Protein AF-A0A3C0W1L8-F1 (afdb_monomer_lite)

Foldseek 3Di:
DEAEAEEAPPDPVVVVVVVVCVVVVNHYHYHHPVPD

Sequence (36 aa):
MTRTLYGIKACDTMKKARVWLDENGVAYDFHDYKAA

pLDDT: mean 82.05, std 10.93, range [49.06, 93.06]

Secondary structure (DSSP, 8-state):
--EEEEE-TT-HHHHHHHHHHHHTT--EEEEETT--

Structure (mmCIF, N/CA/C/O backbone):
data_AF-A0A3C0W1L8-F1
#
_entry.id   AF-A0A3C0W1L8-F1
#
loop_
_atom_site.group_PDB
_atom_site.id
_atom_site.type_symbol
_atom_site.label_atom_id
_atom_site.label_alt_id
_atom_site.label_comp_id
_atom_site.label_asym_id
_atom_site.label_entity_id
_atom_site.label_seq_id
_atom_site.pdbx_PDB_ins_code
_atom_site.Cartn_x
_atom_site.Cartn_y
_atom_site.Cartn_z
_atom_site.occupancy
_atom_site.B_iso_or_equiv
_atom_site.auth_seq_id
_atom_site.auth_comp_id
_atom_site.auth_asym_id
_atom_site.auth_atom_id
_atom_site.pdbx_PDB_model_num
ATOM 1 N N . MET A 1 1 ? -12.225 -8.709 -2.203 1.00 49.06 1 MET A N 1
ATOM 2 C CA . MET A 1 1 ? -11.679 -7.482 -2.825 1.00 49.06 1 MET A CA 1
ATOM 3 C C . MET A 1 1 ? -10.238 -7.325 -2.349 1.00 49.06 1 MET A C 1
ATOM 5 O O . MET A 1 1 ? -10.020 -6.811 -1.261 1.00 49.06 1 MET A O 1
ATOM 9 N N . THR A 1 2 ? -9.271 -7.872 -3.081 1.00 61.16 2 THR A N 1
ATOM 10 C CA . THR A 1 2 ? -7.837 -7.850 -2.741 1.00 61.16 2 THR A CA 1
ATOM 11 C C . THR A 1 2 ? -7.232 -6.489 -3.100 1.00 61.16 2 THR A C 1
ATOM 13 O O . THR A 1 2 ? -7.390 -6.020 -4.224 1.00 61.16 2 THR A O 1
ATOM 16 N N . ARG A 1 3 ? -6.593 -5.813 -2.137 1.00 76.00 3 ARG A N 1
ATOM 17 C CA . ARG A 1 3 ? -5.967 -4.495 -2.338 1.00 76.00 3 ARG A CA 1
ATOM 18 C C . ARG A 1 3 ? -4.508 -4.688 -2.732 1.00 76.00 3 ARG A C 1
ATOM 20 O O . ARG A 1 3 ? -3.677 -4.935 -1.870 1.00 76.00 3 ARG A O 1
ATOM 27 N N . THR A 1 4 ? -4.190 -4.588 -4.017 1.00 84.25 4 THR A N 1
ATOM 28 C CA . THR A 1 4 ? -2.802 -4.691 -4.485 1.00 84.25 4 THR A CA 1
ATOM 29 C C . THR A 1 4 ? -2.117 -3.326 -4.397 1.00 84.25 4 THR A C 1
ATOM 31 O O . THR A 1 4 ? -2.531 -2.365 -5.043 1.00 84.25 4 THR A O 1
ATOM 34 N N . LEU A 1 5 ? -1.092 -3.226 -3.556 1.00 83.38 5 LEU A N 1
ATOM 35 C CA . LEU A 1 5 ? -0.226 -2.071 -3.397 1.00 83.38 5 LEU A CA 1
ATOM 36 C C . LEU A 1 5 ? 0.930 -2.164 -4.394 1.00 83.38 5 LEU A C 1
ATOM 38 O O . LEU A 1 5 ? 1.879 -2.916 -4.196 1.00 83.38 5 LEU A O 1
ATOM 42 N N . TYR A 1 6 ? 0.859 -1.367 -5.451 1.00 85.12 6 TYR A N 1
ATOM 43 C CA . TYR A 1 6 ? 1.913 -1.284 -6.452 1.00 85.12 6 TYR A CA 1
ATOM 44 C C . TYR A 1 6 ? 2.971 -0.266 -6.038 1.00 85.12 6 TYR A C 1
ATOM 46 O O . TYR A 1 6 ? 2.652 0.894 -5.764 1.00 85.12 6 TYR A O 1
ATOM 54 N N . GLY A 1 7 ? 4.238 -0.662 -6.017 1.00 85.00 7 GLY A N 1
ATOM 55 C CA . GLY A 1 7 ? 5.309 0.240 -5.627 1.00 85.00 7 GLY A CA 1
ATOM 56 C C . GLY A 1 7 ? 6.695 -0.307 -5.896 1.00 85.00 7 GLY A C 1
ATOM 57 O O . GLY A 1 7 ? 6.876 -1.251 -6.644 1.00 85.00 7 GLY A O 1
ATOM 58 N N . ILE A 1 8 ? 7.694 0.321 -5.292 1.00 84.69 8 ILE A N 1
ATOM 59 C CA . ILE A 1 8 ? 9.082 -0.134 -5.325 1.00 84.69 8 ILE A CA 1
ATOM 60 C C . ILE A 1 8 ? 9.573 -0.215 -3.886 1.00 84.69 8 ILE A C 1
ATOM 62 O O . ILE A 1 8 ? 9.373 0.730 -3.111 1.00 84.69 8 ILE A O 1
ATOM 66 N N . LYS A 1 9 ? 10.208 -1.327 -3.494 1.00 77.56 9 LYS A N 1
ATOM 67 C CA . LYS A 1 9 ? 10.707 -1.494 -2.113 1.00 77.56 9 LYS A CA 1
ATOM 68 C C . LYS A 1 9 ? 11.668 -0.388 -1.671 1.00 77.56 9 LYS A C 1
ATOM 70 O O . LYS A 1 9 ? 11.745 -0.106 -0.479 1.00 77.56 9 LYS A O 1
ATOM 75 N N . ALA A 1 10 ? 12.373 0.224 -2.622 1.00 79.69 10 ALA A N 1
ATOM 76 C CA . ALA A 1 10 ? 13.370 1.266 -2.393 1.00 79.69 10 ALA A CA 1
ATOM 77 C C . ALA A 1 10 ? 12.785 2.675 -2.164 1.00 79.69 10 ALA A C 1
ATOM 79 O O . ALA A 1 10 ? 13.547 3.609 -1.950 1.00 79.69 10 ALA A O 1
ATOM 80 N N . CYS A 1 11 ? 11.461 2.855 -2.219 1.00 83.00 11 CYS A N 1
ATOM 81 C CA . CYS A 1 11 ? 10.831 4.140 -1.928 1.00 83.00 11 CYS A CA 1
ATOM 82 C C . CYS A 1 11 ? 10.392 4.206 -0.459 1.00 83.00 11 CYS A C 1
ATOM 84 O O . CYS A 1 11 ? 9.558 3.411 -0.010 1.00 83.00 11 CYS A O 1
ATOM 86 N N . ASP A 1 12 ? 10.896 5.192 0.281 1.00 87.25 12 ASP A N 1
ATOM 87 C CA . ASP A 1 12 ? 10.533 5.417 1.686 1.00 87.25 12 ASP A CA 1
ATOM 88 C C . ASP A 1 12 ? 9.033 5.672 1.884 1.00 87.25 12 ASP A C 1
ATOM 90 O O . ASP A 1 12 ? 8.449 5.239 2.881 1.00 87.25 12 ASP A O 1
ATOM 94 N N . THR A 1 13 ? 8.373 6.295 0.904 1.00 87.25 13 THR A N 1
ATOM 95 C CA . THR A 1 13 ? 6.917 6.494 0.906 1.00 87.25 13 THR A CA 1
ATOM 96 C C . THR A 1 13 ? 6.170 5.161 0.921 1.00 87.25 13 THR A C 1
ATOM 98 O O . THR A 1 13 ? 5.233 4.988 1.699 1.00 87.25 13 THR A O 1
ATOM 101 N N . MET A 1 14 ? 6.621 4.176 0.135 1.00 88.06 14 MET A N 1
ATOM 102 C CA . MET A 1 14 ? 6.012 2.839 0.105 1.00 88.06 14 MET A CA 1
ATOM 103 C C . MET A 1 14 ? 6.260 2.071 1.401 1.00 88.06 14 MET A C 1
ATOM 105 O O . MET A 1 14 ? 5.414 1.292 1.835 1.00 88.06 14 MET A O 1
ATOM 109 N N . LYS A 1 15 ? 7.409 2.293 2.048 1.00 87.31 15 LYS A N 1
ATOM 110 C CA . LYS A 1 15 ? 7.698 1.719 3.366 1.00 87.31 15 LYS A CA 1
ATOM 111 C C . LYS A 1 15 ? 6.718 2.249 4.417 1.00 87.31 15 LYS A C 1
ATOM 113 O O . LYS A 1 15 ? 6.135 1.446 5.136 1.00 87.31 15 LYS A O 1
ATOM 118 N N . LYS A 1 16 ? 6.478 3.565 4.448 1.00 90.12 16 LYS A N 1
ATOM 119 C CA . LYS A 1 16 ? 5.483 4.183 5.344 1.00 90.12 16 LYS A CA 1
A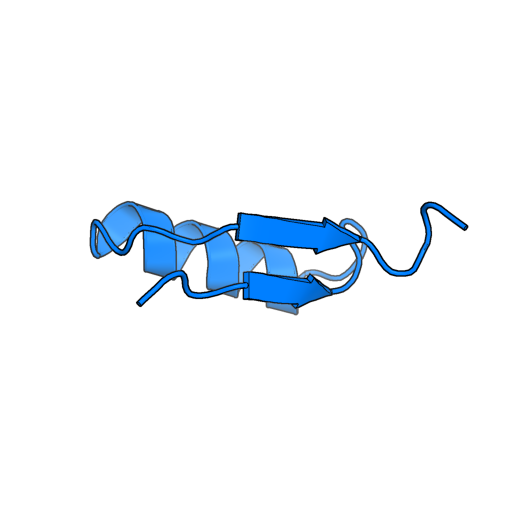TOM 120 C C . LYS A 1 16 ? 4.061 3.692 5.061 1.00 90.12 16 LYS A C 1
ATOM 122 O O . LYS A 1 16 ? 3.344 3.368 5.997 1.00 90.12 16 LYS A O 1
ATOM 127 N N . ALA A 1 17 ? 3.680 3.578 3.787 1.00 88.44 17 ALA A N 1
ATOM 128 C CA . ALA A 1 17 ? 2.363 3.074 3.398 1.00 88.44 17 ALA A CA 1
ATOM 129 C C . ALA A 1 17 ? 2.132 1.627 3.863 1.00 88.44 17 ALA A C 1
ATOM 131 O O . ALA A 1 17 ? 1.073 1.319 4.398 1.00 88.44 17 ALA A O 1
ATOM 132 N N . ARG A 1 18 ? 3.136 0.751 3.715 1.00 87.12 18 ARG A N 1
ATOM 133 C CA . ARG A 1 18 ? 3.065 -0.639 4.193 1.00 87.12 18 ARG A CA 1
ATOM 134 C C . ARG A 1 18 ? 2.938 -0.734 5.708 1.00 87.12 18 ARG A C 1
ATOM 136 O O . ARG A 1 18 ? 2.128 -1.520 6.176 1.00 87.12 18 ARG A O 1
ATOM 143 N N . VAL A 1 19 ? 3.705 0.071 6.447 1.00 90.81 19 VAL A N 1
ATOM 144 C CA . VAL A 1 19 ? 3.616 0.128 7.916 1.00 90.81 19 VAL A CA 1
ATOM 145 C C . VAL A 1 19 ? 2.226 0.583 8.348 1.00 90.81 19 VAL A C 1
ATOM 147 O O . VAL A 1 19 ? 1.600 -0.093 9.148 1.00 90.81 19 VAL A O 1
ATOM 150 N N . TRP A 1 20 ? 1.690 1.644 7.741 1.00 91.38 20 TRP A N 1
ATOM 151 C CA . TRP A 1 20 ? 0.340 2.109 8.058 1.00 91.38 20 TRP A CA 1
ATOM 152 C C . TRP A 1 20 ? -0.725 1.046 7.759 1.00 91.38 20 TRP A C 1
ATOM 154 O O . TRP A 1 20 ? -1.632 0.837 8.556 1.00 91.38 20 TRP A O 1
ATOM 164 N N . LEU A 1 21 ? -0.625 0.353 6.621 1.00 89.00 21 LEU A N 1
ATOM 165 C CA . LEU A 1 21 ? -1.571 -0.708 6.268 1.00 89.00 21 LEU A CA 1
ATOM 166 C C . LEU A 1 21 ? -1.492 -1.902 7.228 1.00 89.00 21 LEU A C 1
ATOM 168 O O . LEU A 1 21 ? -2.532 -2.467 7.559 1.00 89.00 21 LEU A O 1
ATOM 172 N N . ASP A 1 22 ? -0.287 -2.250 7.681 1.00 88.06 22 ASP A N 1
ATOM 173 C CA . ASP A 1 22 ? -0.043 -3.288 8.686 1.00 88.06 22 ASP A CA 1
ATOM 174 C C . ASP A 1 22 ? -0.636 -2.891 10.050 1.00 88.06 22 ASP A C 1
ATOM 176 O O . ASP A 1 22 ? -1.435 -3.635 10.614 1.00 88.06 22 ASP A O 1
ATOM 180 N N . GLU A 1 23 ? -0.377 -1.660 10.508 1.00 93.06 23 GLU A N 1
ATOM 181 C CA . GLU A 1 23 ? -0.943 -1.099 11.746 1.00 93.06 23 GLU A CA 1
ATOM 182 C C . GLU A 1 23 ? -2.475 -1.016 11.714 1.00 93.06 23 GLU A C 1
ATOM 184 O O . GLU A 1 23 ? -3.135 -1.200 12.735 1.00 93.06 23 GLU A O 1
ATOM 189 N N . ASN A 1 24 ? -3.059 -0.758 10.543 1.00 91.00 24 ASN A N 1
ATOM 190 C CA . ASN A 1 24 ? -4.510 -0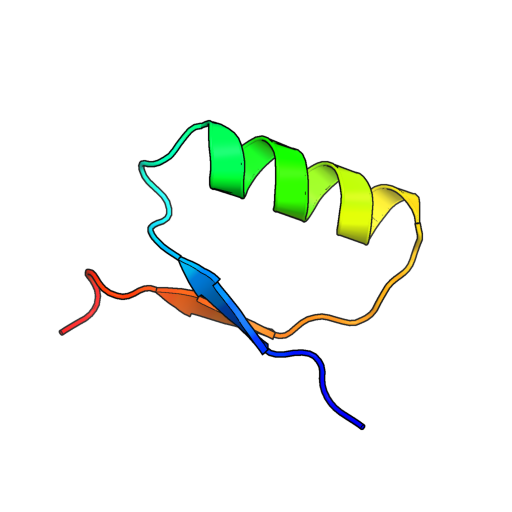.694 10.365 1.00 91.00 24 ASN A CA 1
ATOM 191 C C . ASN A 1 24 ? -5.140 -2.070 10.075 1.00 91.00 24 ASN A C 1
ATOM 193 O O . ASN A 1 24 ? -6.349 -2.142 9.844 1.00 91.00 24 ASN A O 1
ATOM 197 N N . GLY A 1 25 ? -4.355 -3.156 10.055 1.00 89.06 25 GLY A N 1
ATOM 198 C CA . GLY A 1 25 ? -4.847 -4.510 9.781 1.00 89.06 25 GLY A CA 1
ATOM 199 C C . GLY A 1 25 ? -5.476 -4.664 8.392 1.00 89.06 25 GLY A C 1
ATOM 200 O O . GLY A 1 25 ? -6.355 -5.502 8.182 1.00 89.06 25 GLY A O 1
ATOM 201 N N . VAL A 1 26 ? -5.075 -3.829 7.434 1.00 88.31 26 VAL A N 1
ATOM 202 C CA . VAL A 1 26 ? -5.603 -3.867 6.072 1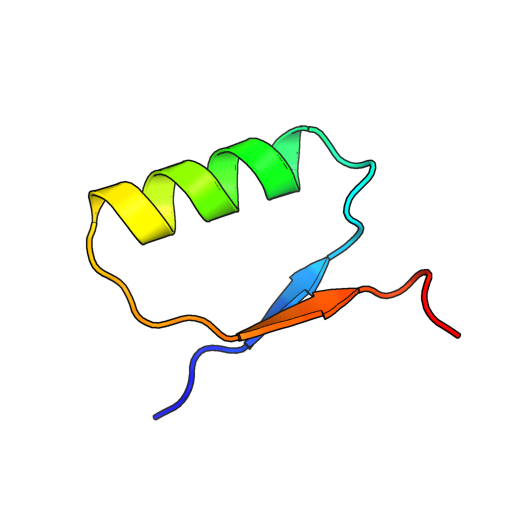.00 88.31 26 VAL A CA 1
ATOM 203 C C . VAL A 1 26 ? -4.861 -4.956 5.314 1.00 88.31 26 VAL A C 1
ATOM 205 O O . VAL A 1 26 ? -3.659 -4.863 5.120 1.00 88.31 26 VAL A O 1
ATOM 208 N N . ALA A 1 27 ? -5.566 -5.976 4.828 1.00 87.06 27 ALA A N 1
ATOM 209 C CA . ALA A 1 27 ? -4.961 -6.962 3.939 1.00 87.06 27 ALA A CA 1
ATOM 210 C C . ALA A 1 27 ? -4.588 -6.306 2.597 1.00 87.06 27 ALA A C 1
ATOM 212 O O . ALA A 1 27 ? -5.463 -5.792 1.888 1.00 87.06 27 ALA A O 1
ATOM 213 N N . TYR A 1 28 ? -3.299 -6.334 2.248 1.00 86.19 28 TYR A N 1
ATOM 214 C CA . TYR A 1 28 ? -2.781 -5.835 0.976 1.00 86.19 28 TYR A CA 1
ATOM 215 C C . TYR A 1 28 ? -1.774 -6.801 0.348 1.00 86.19 28 TYR A C 1
ATOM 217 O O . TYR A 1 28 ? -1.085 -7.540 1.044 1.00 86.19 28 TYR A O 1
ATOM 225 N N . ASP A 1 29 ? -1.677 -6.759 -0.977 1.00 87.00 29 ASP A N 1
ATOM 226 C CA . ASP A 1 29 ? -0.728 -7.535 -1.775 1.00 87.00 29 ASP A CA 1
ATOM 227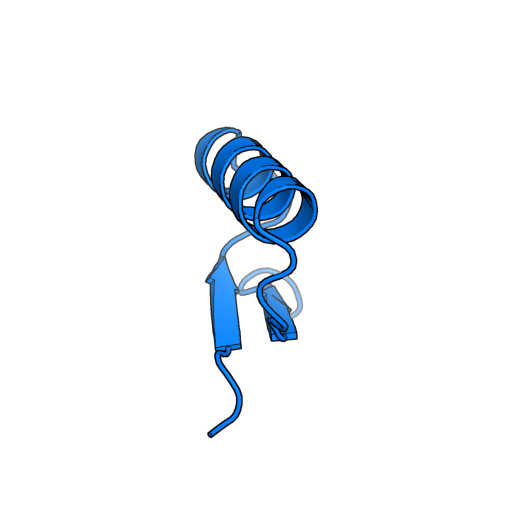 C C . ASP A 1 29 ? 0.302 -6.581 -2.387 1.00 87.00 29 ASP A C 1
ATOM 229 O O . ASP A 1 29 ? -0.081 -5.648 -3.080 1.00 87.00 29 ASP A O 1
ATOM 233 N N . PHE A 1 30 ? 1.593 -6.713 -2.084 1.00 86.00 30 PHE A N 1
ATOM 234 C CA . PHE A 1 30 ? 2.590 -5.742 -2.551 1.00 86.00 30 PHE A CA 1
ATOM 235 C C . PHE A 1 30 ? 3.226 -6.173 -3.877 1.00 86.00 30 PHE A C 1
ATOM 237 O O . PHE A 1 30 ? 3.967 -7.154 -3.916 1.00 86.00 30 PHE A O 1
ATOM 244 N N . HIS A 1 31 ? 3.002 -5.394 -4.936 1.00 83.50 31 HIS A N 1
ATOM 245 C CA . HIS A 1 31 ? 3.575 -5.616 -6.261 1.00 83.50 31 HIS A CA 1
ATOM 246 C C . HIS A 1 31 ? 4.766 -4.676 -6.498 1.00 83.50 31 HIS A C 1
ATOM 248 O O . HIS A 1 31 ? 4.597 -3.455 -6.531 1.00 83.50 31 HIS A O 1
ATOM 254 N N . ASP A 1 32 ? 5.972 -5.238 -6.647 1.00 85.44 32 ASP A N 1
ATOM 255 C CA . ASP A 1 32 ? 7.203 -4.467 -6.858 1.00 85.44 32 ASP A CA 1
ATOM 256 C C . ASP A 1 32 ? 7.475 -4.234 -8.354 1.00 85.44 32 ASP A C 1
ATOM 258 O O . ASP A 1 32 ? 7.771 -5.174 -9.088 1.00 85.44 32 ASP A O 1
ATOM 262 N N . TYR A 1 33 ? 7.431 -2.978 -8.803 1.00 76.88 33 TYR A N 1
ATOM 263 C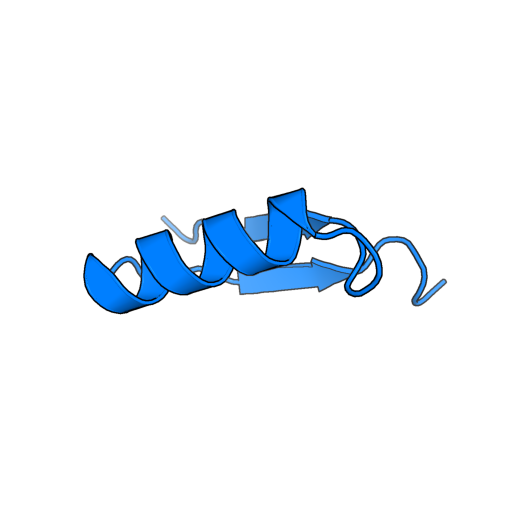 CA . TYR A 1 33 ? 7.706 -2.592 -10.192 1.00 76.88 33 TYR A CA 1
ATOM 264 C C . TYR A 1 33 ? 9.148 -2.863 -10.641 1.00 76.88 33 TYR A C 1
ATOM 266 O O . TYR A 1 33 ? 9.403 -2.923 -11.841 1.00 76.88 33 TYR A O 1
ATOM 274 N N . LYS A 1 34 ? 10.105 -2.995 -9.714 1.00 67.50 34 LYS A N 1
ATOM 275 C CA . LYS A 1 34 ? 11.516 -3.254 -10.043 1.00 67.50 34 LYS A CA 1
ATOM 276 C C . LYS A 1 34 ? 11.831 -4.744 -10.192 1.00 67.50 34 LYS A C 1
ATOM 278 O O . LYS A 1 34 ? 12.972 -5.080 -10.485 1.00 67.50 34 LYS A O 1
ATOM 283 N N . ALA A 1 35 ? 10.864 -5.625 -9.942 1.00 59.84 35 ALA A N 1
ATOM 284 C CA . ALA A 1 35 ? 11.027 -7.070 -10.086 1.00 59.84 35 ALA A CA 1
ATOM 285 C C . ALA A 1 35 ? 10.730 -7.576 -11.516 1.00 59.84 35 ALA A C 1
ATOM 287 O O . ALA A 1 35 ? 10.428 -8.757 -11.683 1.00 59.84 35 ALA A O 1
ATOM 288 N N . ALA A 1 36 ? 10.804 -6.688 -12.516 1.00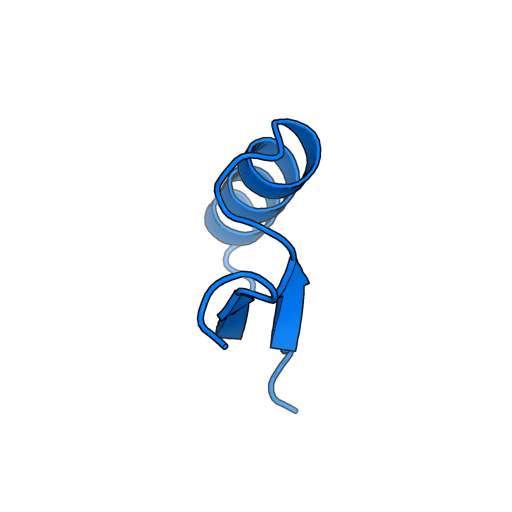 49.34 36 ALA A N 1
ATOM 289 C CA . ALA A 1 36 ? 10.814 -7.027 -13.939 1.00 49.34 36 ALA A CA 1
ATOM 290 C C . ALA A 1 36 ? 12.250 -7.213 -14.445 1.00 49.34 36 ALA A C 1
ATOM 292 O O . ALA A 1 36 ? 13.121 -6.405 -14.041 1.00 49.34 36 ALA A O 1
#

Radius of gyration: 9.8 Å; chains: 1; bounding box: 25×14×26 Å